Protein AF-A0A925VPI1-F1 (afdb_monomer)

Sequence (138 aa):
MPPRVAAYLVHIYTASGVILHLAAAVLLLAPQPNFELALALMFASILIDATDGFFARRADVKNRVPEVDGRRLDDVVDYVGYAFVPAIFFIRAGLLPEPVVLWGSIPLLASAFGFAQVLAKLDDDGFFVGFPSYWNIV

Foldseek 3Di:
DPLLVLLVVLLVLLLCLVVLLVVLLCQLPDPHHPLVSSVVSLVVSVVSVQCSVVSCVVSVNCVSPVVDDSLVSNLVSCLSSQQVSVLSSCVSVVVDDPPSCVRSVVSSVQSVVQSPDPVQCPPPPQFGDGPPRVVDRD

pLDDT: mean 87.51, std 16.37, range [40.06, 98.69]

Mean predicted aligned error: 6.01 Å

Secondary structure (DSSP, 8-state):
--HHHHHHHHHHHHHHHHHHHHHHHHHHHSSS--HHHHHHHHHHHHHHHHHHHHHHHHHTHHHH-TTS-HHHHHHHHHIIIIIIHHHHHHHHTT-SPSSHHHHHHHHHHHHHHHHT-TTSB-TTT--B-STTGGG---

Radius of gyration: 16.25 Å; Cα contacts (8 Å, |Δi|>4): 140; chains: 1; bounding box: 46×23×45 Å

Solvent-accessible surface area (backbone atoms only — not comparable to full-atom values): 7635 Å² total; per-residue (Å²): 128,60,65,51,60,54,24,53,49,41,55,52,50,50,58,46,35,47,58,33,42,49,53,22,43,52,31,46,69,38,100,73,54,42,62,68,63,21,49,53,30,51,54,53,30,50,58,41,62,70,43,36,62,59,48,34,62,76,42,42,23,74,81,59,43,68,90,56,66,63,64,64,52,46,55,54,44,44,46,45,54,74,40,48,44,49,40,52,44,38,57,67,70,64,72,52,63,86,63,48,66,62,65,45,44,53,61,43,52,50,32,55,54,26,76,65,38,83,67,21,59,46,91,86,76,59,49,55,52,55,60,74,30,94,75,64,81,106

Structure (mmCIF, N/CA/C/O backbone):
data_AF-A0A925VPI1-F1
#
_entry.id   AF-A0A925VPI1-F1
#
loop_
_atom_site.group_PDB
_atom_site.id
_atom_site.type_symbol
_atom_site.label_atom_id
_atom_site.label_alt_id
_atom_site.label_comp_id
_atom_site.label_asym_id
_atom_site.label_entity_id
_atom_site.label_seq_id
_atom_site.pdbx_PDB_ins_code
_atom_site.Cartn_x
_atom_site.Cartn_y
_atom_site.Cartn_z
_atom_site.occupancy
_atom_site.B_iso_or_equiv
_atom_site.auth_seq_id
_atom_site.auth_comp_id
_atom_site.auth_asym_id
_atom_site.auth_atom_id
_atom_site.pdbx_PDB_model_num
ATOM 1 N N . MET A 1 1 ? 26.598 1.243 -12.795 1.00 62.00 1 MET A N 1
ATOM 2 C CA . MET A 1 1 ? 25.851 0.040 -12.361 1.00 62.00 1 MET A CA 1
ATOM 3 C C . MET A 1 1 ? 25.406 -0.721 -13.603 1.00 62.00 1 MET A C 1
ATOM 5 O O . MET A 1 1 ? 25.051 -0.046 -14.566 1.00 62.00 1 MET A O 1
ATOM 9 N N . PRO A 1 2 ? 25.444 -2.064 -13.640 1.00 84.94 2 PRO A N 1
ATOM 10 C CA . PRO A 1 2 ? 24.955 -2.811 -14.798 1.00 84.94 2 PRO A CA 1
ATOM 11 C C . PRO A 1 2 ? 23.473 -2.484 -15.074 1.00 84.94 2 PRO A C 1
ATOM 13 O O . PRO A 1 2 ? 22.698 -2.430 -14.117 1.00 84.94 2 PRO A O 1
ATOM 16 N N . PRO A 1 3 ? 23.046 -2.290 -16.337 1.00 83.38 3 PRO A N 1
ATOM 17 C CA . PRO A 1 3 ? 21.677 -1.873 -16.662 1.00 83.38 3 PRO A CA 1
ATOM 18 C C . PRO A 1 3 ? 20.573 -2.778 -16.093 1.00 83.38 3 PRO A C 1
ATOM 20 O O . PRO A 1 3 ? 19.534 -2.275 -15.674 1.00 83.38 3 PRO A O 1
ATOM 23 N N . ARG A 1 4 ? 20.808 -4.098 -16.017 1.00 89.94 4 ARG A N 1
ATOM 24 C CA . ARG A 1 4 ? 19.869 -5.059 -15.403 1.00 89.94 4 ARG A CA 1
ATOM 25 C C . ARG A 1 4 ? 19.800 -4.933 -13.881 1.00 89.94 4 ARG A C 1
ATOM 27 O O . ARG A 1 4 ? 18.721 -5.044 -13.319 1.00 89.94 4 ARG A O 1
ATOM 34 N N . VAL A 1 5 ? 20.921 -4.644 -13.214 1.00 91.75 5 VAL A N 1
ATOM 35 C CA . VAL A 1 5 ? 20.948 -4.433 -11.754 1.00 91.75 5 VAL A CA 1
ATOM 36 C C . VAL A 1 5 ? 20.103 -3.219 -11.380 1.00 91.75 5 VAL A C 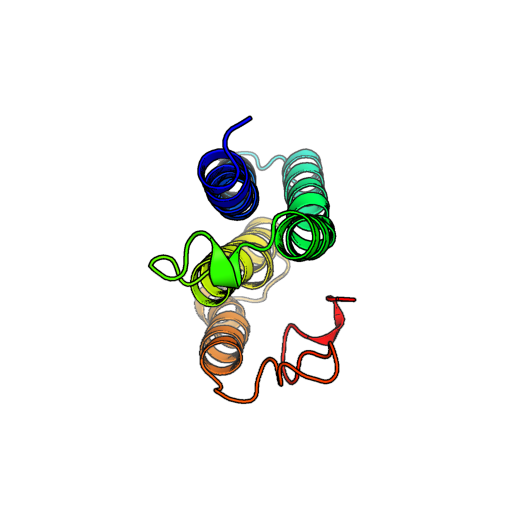1
ATOM 38 O O . VAL A 1 5 ? 19.315 -3.296 -10.448 1.00 91.75 5 VAL A O 1
ATOM 41 N N . ALA A 1 6 ? 20.214 -2.126 -12.141 1.00 90.94 6 ALA A N 1
ATOM 42 C CA . ALA A 1 6 ? 19.381 -0.946 -11.924 1.00 90.94 6 ALA A CA 1
ATOM 43 C C . ALA A 1 6 ? 17.881 -1.263 -12.066 1.00 90.94 6 ALA A C 1
ATOM 45 O O . ALA A 1 6 ? 17.095 -0.812 -11.245 1.00 90.94 6 ALA A O 1
ATOM 46 N N . ALA A 1 7 ? 17.491 -2.073 -13.054 1.00 92.00 7 ALA A N 1
ATOM 47 C CA . ALA A 1 7 ? 16.096 -2.466 -13.246 1.00 92.00 7 ALA A CA 1
ATOM 48 C C . ALA A 1 7 ? 15.558 -3.355 -12.105 1.00 92.00 7 ALA A C 1
ATOM 50 O O . ALA A 1 7 ? 14.475 -3.095 -11.590 1.00 92.00 7 ALA A O 1
ATOM 51 N N . TYR A 1 8 ? 16.338 -4.334 -11.630 1.00 94.94 8 TYR A N 1
ATOM 52 C CA . TYR A 1 8 ? 15.967 -5.123 -10.447 1.00 94.94 8 TYR A CA 1
ATOM 53 C C . TYR A 1 8 ? 15.839 -4.270 -9.180 1.00 94.94 8 TYR A C 1
ATOM 55 O O . TYR A 1 8 ? 14.958 -4.518 -8.361 1.00 94.94 8 TYR A O 1
ATOM 63 N N . LEU A 1 9 ? 16.682 -3.247 -9.021 1.00 95.94 9 LEU A N 1
ATOM 64 C CA . LEU A 1 9 ? 16.571 -2.324 -7.893 1.00 95.94 9 LEU A CA 1
ATOM 65 C C . LEU A 1 9 ? 15.275 -1.516 -7.918 1.00 95.94 9 LEU A C 1
ATOM 67 O O . LEU A 1 9 ? 14.763 -1.218 -6.847 1.00 95.94 9 LEU A O 1
ATOM 71 N N . VAL A 1 10 ? 14.722 -1.210 -9.095 1.00 95.00 10 VAL A N 1
ATOM 72 C CA . VAL A 1 10 ? 13.398 -0.577 -9.182 1.00 95.00 10 VAL A CA 1
ATOM 73 C C . VAL A 1 10 ? 12.309 -1.528 -8.684 1.00 95.00 10 VAL A C 1
ATOM 75 O O . VAL A 1 10 ? 11.480 -1.113 -7.888 1.00 95.00 10 VAL A O 1
ATOM 78 N N . HIS A 1 11 ? 12.346 -2.818 -9.034 1.00 94.56 11 HIS A N 1
ATOM 79 C CA . HIS A 1 11 ? 11.393 -3.782 -8.463 1.00 94.56 11 HIS A CA 1
ATOM 80 C C . HIS A 1 11 ? 11.529 -3.916 -6.945 1.00 94.56 11 HIS A C 1
ATOM 82 O O . HIS A 1 11 ? 10.529 -3.978 -6.237 1.00 94.56 11 HIS A O 1
ATOM 88 N N . ILE A 1 12 ? 12.761 -3.939 -6.428 1.00 96.69 12 ILE A N 1
ATOM 89 C CA . ILE A 1 12 ? 13.001 -3.954 -4.979 1.00 96.69 12 ILE A CA 1
ATOM 90 C C . ILE A 1 12 ? 12.475 -2.664 -4.338 1.00 96.69 12 ILE A C 1
ATOM 92 O O . ILE A 1 12 ? 11.920 -2.716 -3.244 1.00 96.69 12 ILE A O 1
ATOM 96 N N . TYR A 1 13 ? 12.620 -1.526 -5.019 1.00 96.81 13 TYR A N 1
ATOM 97 C CA . TYR A 1 13 ? 12.098 -0.241 -4.572 1.00 96.81 13 TYR A CA 1
ATOM 98 C C . TYR A 1 13 ? 10.570 -0.263 -4.456 1.00 96.81 13 TYR A C 1
ATOM 100 O O . TYR A 1 13 ? 10.073 -0.036 -3.356 1.00 96.81 13 TYR A O 1
ATOM 108 N N . THR A 1 14 ? 9.843 -0.662 -5.504 1.00 95.00 14 THR A N 1
ATOM 109 C CA . THR A 1 14 ? 8.381 -0.864 -5.454 1.00 95.00 14 THR A CA 1
ATOM 110 C C . THR A 1 14 ? 7.991 -1.833 -4.331 1.00 95.00 14 THR A C 1
ATOM 112 O O . THR A 1 14 ? 7.195 -1.510 -3.450 1.00 95.00 14 THR A O 1
ATOM 115 N N . ALA A 1 15 ? 8.632 -3.007 -4.271 1.00 96.56 15 ALA A N 1
ATOM 116 C CA . ALA A 1 15 ? 8.342 -4.028 -3.261 1.00 96.56 15 ALA A CA 1
ATOM 117 C C . ALA A 1 15 ? 8.598 -3.550 -1.820 1.00 96.56 15 ALA A C 1
ATOM 119 O O . ALA A 1 15 ? 7.970 -4.043 -0.880 1.00 96.56 15 ALA A O 1
ATOM 120 N N . SER A 1 16 ? 9.506 -2.588 -1.623 1.00 97.50 16 SER A N 1
ATOM 121 C CA . SER A 1 16 ? 9.827 -2.056 -0.297 1.00 97.50 16 SER A CA 1
ATOM 122 C C . SER A 1 16 ? 8.645 -1.342 0.367 1.00 97.50 16 SER A C 1
ATOM 124 O O . SER A 1 16 ? 8.594 -1.299 1.598 1.00 97.50 16 SER A O 1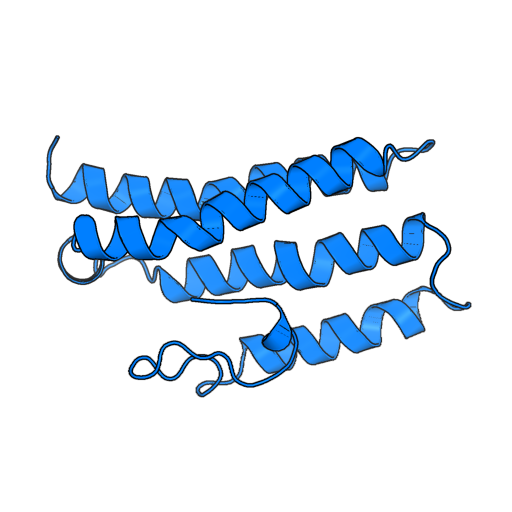
ATOM 126 N N . GLY A 1 17 ? 7.643 -0.894 -0.403 1.00 97.19 17 GLY A N 1
ATOM 127 C CA . GLY A 1 17 ? 6.390 -0.354 0.134 1.00 97.19 17 GLY A CA 1
ATOM 128 C C . GLY A 1 17 ? 5.694 -1.313 1.110 1.00 97.19 17 GLY A C 1
ATOM 129 O O . GLY A 1 17 ? 5.184 -0.884 2.144 1.00 97.19 17 GLY A O 1
ATOM 130 N N . VAL A 1 18 ? 5.788 -2.631 0.883 1.00 97.25 18 VAL A N 1
ATOM 131 C CA . VAL A 1 18 ? 5.228 -3.654 1.790 1.00 97.25 18 VAL A CA 1
ATOM 132 C C . VAL A 1 18 ? 5.855 -3.605 3.183 1.00 97.25 18 VAL A C 1
ATOM 134 O O . VAL A 1 18 ? 5.177 -3.905 4.164 1.00 97.25 18 VAL A O 1
ATOM 137 N N . ILE A 1 19 ? 7.118 -3.191 3.308 1.00 98.31 19 ILE A N 1
ATOM 138 C CA . ILE A 1 19 ? 7.776 -3.044 4.614 1.00 98.31 19 ILE A CA 1
ATOM 139 C C . ILE A 1 19 ? 7.114 -1.910 5.406 1.00 98.31 19 ILE A C 1
ATOM 141 O O . ILE A 1 19 ? 6.847 -2.071 6.598 1.00 98.31 19 ILE A O 1
ATOM 145 N N . LEU A 1 20 ? 6.796 -0.792 4.745 1.00 98.38 20 LEU A N 1
ATOM 146 C CA . LEU A 1 20 ? 6.083 0.327 5.367 1.00 98.38 20 LEU A CA 1
ATOM 147 C C . LEU A 1 20 ? 4.643 -0.056 5.718 1.00 98.38 20 LEU A C 1
ATOM 149 O O . LEU A 1 20 ? 4.189 0.240 6.822 1.00 98.38 20 LEU A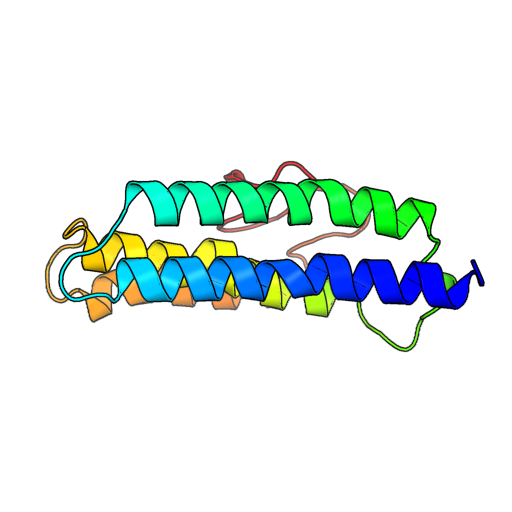 O 1
ATOM 153 N N . HIS A 1 21 ? 3.955 -0.783 4.834 1.00 98.31 21 HIS A N 1
ATOM 154 C CA . HIS A 1 21 ? 2.611 -1.302 5.095 1.00 98.31 21 HIS A CA 1
ATOM 155 C C . HIS A 1 21 ? 2.585 -2.261 6.292 1.00 98.31 21 HIS A C 1
ATOM 157 O O . HIS A 1 21 ? 1.713 -2.149 7.154 1.00 98.31 21 HIS A O 1
ATOM 163 N N . LEU A 1 22 ? 3.564 -3.166 6.391 1.00 98.56 22 LEU A N 1
ATOM 164 C CA . LEU A 1 22 ? 3.707 -4.071 7.529 1.00 98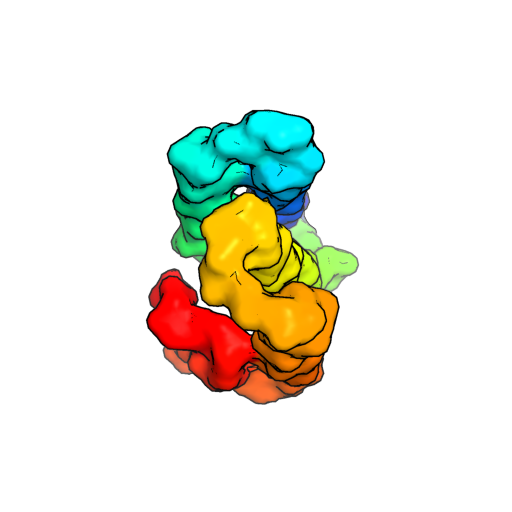.56 22 LEU A CA 1
ATOM 165 C C . LEU A 1 22 ? 3.969 -3.295 8.824 1.00 98.56 22 LEU A C 1
ATOM 167 O O . LEU A 1 22 ? 3.325 -3.562 9.835 1.00 98.56 22 LEU A O 1
ATOM 171 N N . ALA A 1 23 ? 4.881 -2.321 8.801 1.00 98.62 23 ALA A N 1
ATOM 172 C CA . ALA A 1 23 ? 5.175 -1.493 9.966 1.00 98.62 23 ALA A CA 1
ATOM 173 C C . ALA A 1 23 ? 3.941 -0.692 10.422 1.00 98.62 23 ALA A C 1
ATOM 175 O O . ALA A 1 23 ? 3.621 -0.687 11.611 1.00 98.62 23 ALA A O 1
ATOM 176 N N . ALA A 1 24 ? 3.197 -0.092 9.488 1.00 98.62 24 ALA A N 1
ATOM 177 C CA . ALA A 1 24 ? 1.934 0.581 9.779 1.00 98.62 24 ALA A CA 1
ATOM 178 C C . ALA A 1 24 ? 0.908 -0.389 10.387 1.00 98.62 24 ALA A C 1
ATOM 180 O O . ALA A 1 24 ? 0.326 -0.092 11.429 1.00 98.62 24 ALA A O 1
ATOM 181 N N . ALA A 1 25 ? 0.737 -1.582 9.809 1.00 98.50 25 ALA A N 1
ATOM 182 C CA . ALA A 1 25 ? -0.168 -2.597 10.341 1.00 98.50 25 ALA A CA 1
ATOM 183 C C . ALA A 1 25 ? 0.216 -3.030 11.765 1.00 98.50 25 ALA A C 1
ATOM 185 O O . ALA A 1 25 ? -0.659 -3.140 12.620 1.00 98.50 25 ALA A O 1
ATOM 186 N N . VAL A 1 26 ? 1.508 -3.216 12.060 1.00 98.56 26 VAL A N 1
ATOM 187 C CA . VAL A 1 26 ? 1.992 -3.534 13.415 1.00 98.56 26 VAL A CA 1
ATOM 188 C C . VAL A 1 26 ? 1.618 -2.431 14.409 1.00 98.56 26 VAL A C 1
ATOM 190 O O . VAL A 1 26 ? 1.113 -2.733 15.491 1.00 98.56 26 VAL A O 1
ATOM 193 N N . LEU A 1 27 ? 1.809 -1.161 14.042 1.00 98.69 27 LEU A N 1
ATOM 194 C CA . LEU A 1 27 ? 1.442 -0.025 14.893 1.00 98.69 27 LEU A CA 1
ATOM 195 C C . LEU A 1 27 ? -0.067 0.072 15.118 1.00 98.69 27 LEU A C 1
ATOM 197 O O . LEU A 1 27 ? -0.492 0.389 16.225 1.00 98.69 27 LEU A O 1
ATOM 201 N N . LEU A 1 28 ? -0.874 -0.218 14.096 1.00 98.56 28 LEU A N 1
ATOM 202 C CA . LEU A 1 28 ? -2.333 -0.214 14.199 1.00 98.56 28 LEU A CA 1
ATOM 203 C C . LEU A 1 28 ? -2.855 -1.393 15.020 1.00 98.56 28 LEU A C 1
ATOM 205 O O . LEU A 1 28 ? -3.848 -1.258 15.733 1.00 98.56 28 LEU A O 1
ATOM 209 N N . LEU A 1 29 ? -2.191 -2.547 14.932 1.00 98.19 29 LEU A N 1
ATOM 210 C CA . LEU A 1 29 ? -2.604 -3.769 15.613 1.00 98.19 29 LEU A CA 1
ATOM 211 C C . LEU A 1 29 ? -2.143 -3.849 17.076 1.00 98.19 29 LEU A C 1
ATOM 213 O O . LEU A 1 29 ? -2.691 -4.650 17.838 1.00 98.19 29 LEU A O 1
ATOM 217 N N . ALA A 1 30 ? -1.209 -2.997 17.500 1.00 98.00 30 ALA A N 1
ATOM 218 C CA . ALA A 1 30 ? -0.746 -2.917 18.883 1.00 98.00 30 ALA A CA 1
ATOM 219 C C . ALA A 1 30 ? -1.897 -2.667 19.884 1.00 98.00 30 ALA A C 1
ATOM 221 O O . ALA A 1 30 ? -2.898 -2.050 19.520 1.00 98.00 30 ALA A O 1
ATOM 222 N N . PRO A 1 31 ? -1.786 -3.087 21.162 1.00 97.38 31 PRO A N 1
ATOM 223 C CA . PRO A 1 31 ? -2.821 -2.832 22.173 1.00 97.38 31 PRO A CA 1
ATOM 224 C C . PRO A 1 31 ? -3.183 -1.347 22.322 1.00 97.38 31 PRO A C 1
ATOM 226 O O . PRO A 1 31 ? -4.347 -1.013 22.518 1.00 97.38 31 PRO A O 1
ATOM 229 N N . GLN A 1 32 ? -2.189 -0.467 22.178 1.00 97.06 32 GLN A N 1
ATOM 230 C CA . GLN A 1 32 ? -2.353 0.983 22.088 1.00 97.06 32 GLN A CA 1
ATOM 231 C C . GLN A 1 32 ? -1.855 1.437 20.709 1.00 97.06 32 GLN A C 1
ATOM 233 O O . GLN A 1 32 ? -0.641 1.528 20.512 1.00 97.06 32 GLN A O 1
ATOM 238 N N . PRO A 1 33 ? -2.756 1.658 19.737 1.00 97.56 33 PRO A N 1
ATOM 239 C CA . PRO A 1 33 ? -2.352 2.037 18.392 1.00 97.56 33 PRO A CA 1
ATOM 240 C C . PRO A 1 33 ? -1.670 3.399 18.336 1.00 97.56 33 PRO A C 1
ATOM 242 O O . PRO A 1 33 ? -2.172 4.374 18.894 1.00 97.56 33 PRO A O 1
ATOM 245 N N . ASN A 1 34 ? -0.574 3.486 17.584 1.00 98.19 34 ASN A N 1
ATOM 246 C CA . ASN A 1 34 ? 0.019 4.768 17.209 1.00 98.19 34 ASN A CA 1
ATOM 247 C C . ASN A 1 34 ? -0.458 5.162 15.805 1.00 98.19 34 ASN A C 1
ATOM 249 O O . ASN A 1 34 ? 0.186 4.847 14.802 1.00 98.19 34 ASN A O 1
ATOM 253 N N . PHE A 1 35 ? -1.615 5.825 15.744 1.00 98.12 35 PHE A N 1
ATOM 254 C CA . PHE A 1 35 ? -2.239 6.230 14.483 1.00 98.12 35 PHE A CA 1
ATOM 255 C C . PHE A 1 35 ? -1.413 7.263 13.713 1.00 98.12 35 PHE A C 1
ATOM 257 O O . PHE A 1 35 ? -1.350 7.187 12.491 1.00 98.12 35 PHE A O 1
ATOM 264 N N . GLU A 1 36 ? -0.758 8.196 14.407 1.00 98.19 36 GLU A N 1
ATOM 265 C CA . GLU A 1 36 ? 0.049 9.249 13.779 1.00 98.19 36 GLU A CA 1
ATOM 266 C C . GLU A 1 36 ? 1.234 8.660 13.012 1.00 98.19 36 GLU A C 1
ATOM 268 O O . GLU A 1 36 ? 1.425 8.956 11.832 1.00 98.19 36 GLU A O 1
ATOM 273 N N . LEU A 1 37 ? 1.998 7.770 13.652 1.00 98.44 37 LEU A N 1
ATOM 274 C CA . LEU A 1 37 ? 3.131 7.124 12.998 1.00 98.44 37 LEU A CA 1
ATOM 275 C C . LEU A 1 37 ? 2.671 6.139 11.916 1.00 98.44 37 LEU A C 1
ATOM 277 O O . LEU A 1 37 ? 3.304 6.061 10.868 1.00 98.44 37 LEU A O 1
ATOM 281 N N . ALA A 1 38 ? 1.560 5.425 12.125 1.00 98.44 38 ALA A N 1
ATOM 282 C CA . ALA A 1 38 ? 0.983 4.577 11.085 1.00 98.44 38 ALA A CA 1
ATOM 283 C C . ALA A 1 38 ? 0.594 5.392 9.839 1.00 98.44 38 ALA A C 1
ATOM 285 O O . ALA A 1 38 ? 0.970 5.010 8.733 1.00 98.44 38 ALA A O 1
ATOM 286 N N . LEU A 1 39 ? -0.070 6.542 10.008 1.00 97.62 39 LEU A N 1
ATOM 287 C CA . LEU A 1 39 ? -0.395 7.454 8.907 1.00 97.62 39 LEU A CA 1
ATOM 288 C C . LEU A 1 39 ? 0.859 8.012 8.236 1.00 97.62 39 LEU A C 1
ATOM 290 O O . LEU A 1 39 ? 0.907 8.071 7.012 1.00 97.62 39 LEU A O 1
ATOM 294 N N . ALA A 1 40 ? 1.886 8.381 9.004 1.00 98.25 40 ALA A N 1
ATOM 295 C CA . ALA A 1 40 ? 3.152 8.846 8.442 1.00 98.25 40 ALA A CA 1
ATOM 296 C C . ALA A 1 40 ? 3.836 7.767 7.584 1.00 98.25 40 ALA A C 1
ATOM 298 O O . ALA A 1 40 ? 4.363 8.077 6.518 1.00 98.25 40 ALA A O 1
ATOM 299 N N . LEU A 1 41 ? 3.797 6.499 8.009 1.00 98.38 41 LEU A N 1
ATOM 300 C CA . LEU A 1 41 ? 4.342 5.376 7.238 1.00 98.38 41 LEU A CA 1
ATOM 301 C C . LEU A 1 41 ? 3.518 5.075 5.983 1.00 98.38 41 LEU A C 1
ATOM 303 O O . LEU A 1 41 ? 4.099 4.814 4.935 1.00 98.38 41 LEU A O 1
ATOM 307 N N . MET A 1 42 ? 2.187 5.146 6.073 1.00 97.31 42 MET A N 1
ATOM 308 C CA . MET A 1 42 ? 1.300 5.032 4.910 1.00 97.31 42 MET A CA 1
ATOM 309 C C . MET A 1 42 ? 1.538 6.178 3.918 1.00 97.31 42 MET A C 1
ATOM 311 O O . MET A 1 42 ? 1.615 5.958 2.720 1.00 97.31 42 MET A O 1
ATOM 315 N N . PHE A 1 43 ? 1.730 7.407 4.396 1.00 96.12 43 PHE A N 1
ATOM 316 C CA . PHE A 1 43 ? 2.084 8.529 3.529 1.00 96.12 43 PHE A CA 1
ATOM 317 C C . PHE A 1 43 ? 3.465 8.339 2.887 1.00 96.12 43 PHE A C 1
ATOM 319 O O . PHE A 1 43 ? 3.654 8.630 1.709 1.00 96.12 43 PHE A O 1
ATOM 326 N N . ALA A 1 44 ? 4.434 7.808 3.635 1.00 97.00 44 ALA A N 1
ATOM 327 C CA . ALA A 1 44 ? 5.751 7.500 3.097 1.00 97.00 44 ALA A CA 1
ATOM 328 C C . ALA A 1 44 ? 5.710 6.414 2.005 1.00 97.00 44 ALA A C 1
ATOM 330 O O . ALA A 1 44 ? 6.520 6.482 1.082 1.00 97.00 44 ALA A O 1
ATOM 331 N N . SER A 1 45 ? 4.783 5.448 2.061 1.00 95.56 45 SER A N 1
ATOM 332 C CA . SER A 1 45 ? 4.641 4.449 0.991 1.00 95.56 45 SER A CA 1
ATOM 333 C C . SER A 1 45 ? 4.038 5.027 -0.288 1.00 95.56 45 SER A C 1
ATOM 335 O O . SER A 1 45 ? 4.478 4.640 -1.366 1.00 95.56 45 SER A O 1
ATOM 337 N N . ILE A 1 46 ? 3.160 6.030 -0.193 1.00 92.44 46 ILE A N 1
ATOM 338 C CA . ILE A 1 46 ? 2.660 6.780 -1.363 1.00 92.44 46 ILE A CA 1
ATOM 339 C C . ILE A 1 46 ? 3.815 7.447 -2.123 1.00 92.44 46 ILE A C 1
ATOM 341 O O . ILE A 1 46 ? 3.802 7.515 -3.346 1.00 92.44 46 ILE A O 1
ATOM 345 N N . LEU A 1 47 ? 4.856 7.917 -1.426 1.00 94.19 47 LEU A N 1
ATOM 346 C CA . LEU A 1 47 ? 6.031 8.497 -2.090 1.00 94.19 47 LEU A CA 1
ATOM 347 C C . LEU A 1 47 ? 6.820 7.461 -2.904 1.00 94.19 47 LEU A C 1
ATOM 349 O O . LEU A 1 47 ? 7.457 7.825 -3.894 1.00 94.19 47 LEU A O 1
ATOM 353 N N . ILE A 1 48 ? 6.803 6.192 -2.482 1.00 94.31 48 ILE A N 1
ATOM 354 C CA . ILE A 1 48 ? 7.429 5.097 -3.231 1.00 94.31 48 ILE A CA 1
ATOM 355 C C . ILE A 1 48 ? 6.646 4.863 -4.519 1.00 94.31 48 ILE A C 1
ATOM 357 O O . ILE A 1 48 ? 7.234 4.978 -5.590 1.00 94.31 48 ILE A O 1
ATOM 361 N N . ASP A 1 49 ? 5.338 4.638 -4.408 1.00 90.75 49 ASP A N 1
ATOM 362 C CA . ASP A 1 49 ? 4.425 4.440 -5.543 1.00 90.75 49 ASP A CA 1
ATOM 363 C C . ASP A 1 49 ? 4.511 5.604 -6.552 1.00 90.75 49 ASP A C 1
ATOM 365 O O . ASP A 1 49 ? 4.879 5.433 -7.712 1.00 90.75 49 ASP A O 1
ATOM 369 N N . ALA A 1 50 ? 4.381 6.847 -6.081 1.00 88.94 50 ALA A N 1
ATOM 370 C CA . ALA A 1 50 ? 4.432 8.028 -6.947 1.00 88.94 50 ALA A CA 1
ATOM 371 C C . ALA A 1 50 ? 5.754 8.193 -7.729 1.00 88.94 50 ALA A C 1
ATOM 373 O O . ALA A 1 50 ? 5.807 8.918 -8.728 1.00 88.94 50 ALA A O 1
ATOM 374 N N . THR A 1 51 ? 6.852 7.581 -7.276 1.00 92.31 51 THR A N 1
ATOM 375 C CA . THR A 1 51 ? 8.168 7.729 -7.918 1.00 92.31 51 THR A CA 1
ATOM 376 C C . THR A 1 51 ? 8.658 6.469 -8.623 1.00 92.31 51 THR A C 1
ATOM 378 O O . THR A 1 51 ? 9.561 6.562 -9.466 1.00 92.31 51 THR A O 1
ATOM 381 N N . ASP A 1 52 ? 8.073 5.303 -8.361 1.00 90.88 52 ASP A N 1
ATOM 382 C CA . ASP A 1 52 ? 8.569 4.047 -8.909 1.00 90.88 52 ASP A CA 1
ATOM 383 C C . ASP A 1 52 ? 8.357 3.940 -10.426 1.00 90.88 52 ASP A C 1
ATOM 385 O O . ASP A 1 52 ? 9.272 3.525 -11.139 1.00 90.88 52 ASP A O 1
ATOM 389 N N . GLY A 1 53 ? 7.246 4.459 -10.955 1.00 89.00 53 GLY A N 1
ATOM 390 C CA . GLY A 1 53 ? 6.948 4.485 -12.379 1.00 89.00 53 GLY A CA 1
ATOM 391 C C . GLY A 1 53 ? 7.921 5.386 -13.134 1.00 89.00 53 GLY A C 1
ATOM 392 O O . GLY A 1 53 ? 8.380 5.051 -14.233 1.00 89.00 53 GLY A O 1
ATOM 393 N N . PHE A 1 54 ? 8.319 6.507 -12.523 1.00 89.38 54 PHE A N 1
ATOM 394 C CA . PHE A 1 54 ? 9.378 7.362 -13.055 1.00 89.38 54 PHE A CA 1
ATOM 395 C C . PHE A 1 54 ? 10.711 6.607 -13.124 1.00 89.38 54 PHE A C 1
ATOM 397 O O . PHE A 1 54 ? 11.366 6.605 -14.175 1.00 89.38 54 PHE A O 1
ATOM 404 N N . PHE A 1 55 ? 11.101 5.919 -12.046 1.00 93.00 55 PHE A N 1
ATOM 405 C CA . PHE A 1 55 ? 12.327 5.124 -12.032 1.00 93.00 55 PHE A CA 1
ATOM 406 C C . PHE A 1 55 ? 12.267 3.933 -12.995 1.00 93.00 55 PHE A C 1
ATOM 408 O O . PHE A 1 55 ? 13.263 3.656 -13.666 1.00 93.00 55 PHE A O 1
ATOM 415 N N . ALA A 1 56 ? 11.112 3.289 -13.154 1.00 92.56 56 ALA A N 1
ATOM 416 C CA . ALA A 1 56 ? 10.906 2.171 -14.067 1.00 92.56 56 ALA A CA 1
ATOM 417 C C . ALA A 1 56 ? 11.079 2.590 -15.531 1.00 92.56 56 ALA A C 1
ATOM 419 O O . ALA A 1 56 ? 11.783 1.913 -16.289 1.00 92.56 56 ALA A O 1
ATOM 420 N N . ARG A 1 57 ? 10.517 3.746 -15.917 1.00 91.62 57 ARG A N 1
ATOM 421 C CA . ARG A 1 57 ? 10.714 4.348 -17.248 1.00 91.62 57 ARG A CA 1
ATOM 422 C C . ARG A 1 57 ? 12.176 4.728 -17.477 1.00 91.62 57 ARG A C 1
ATOM 424 O O . ARG A 1 57 ? 12.745 4.407 -18.517 1.00 91.62 57 ARG A O 1
ATOM 431 N N . ARG A 1 58 ? 12.821 5.359 -16.489 1.00 92.19 58 ARG A N 1
ATOM 432 C CA . ARG A 1 58 ? 14.239 5.759 -16.556 1.00 92.19 58 ARG A CA 1
ATOM 433 C C . ARG A 1 58 ? 15.179 4.554 -16.679 1.00 92.19 58 ARG A C 1
ATOM 435 O O . ARG A 1 58 ? 16.193 4.632 -17.375 1.00 92.19 58 ARG A O 1
ATOM 442 N N . ALA A 1 59 ? 14.869 3.466 -15.979 1.00 92.56 59 ALA A N 1
ATOM 443 C CA . ALA A 1 59 ? 15.663 2.246 -15.951 1.00 92.56 59 ALA A CA 1
ATOM 444 C C . ALA A 1 59 ? 15.304 1.257 -17.068 1.00 92.56 59 ALA A C 1
ATOM 446 O O . ALA A 1 59 ? 15.985 0.240 -17.170 1.00 92.56 59 ALA A O 1
ATOM 447 N N . ASP A 1 60 ? 14.312 1.564 -17.913 1.00 91.75 60 ASP A N 1
ATOM 448 C CA . ASP A 1 60 ? 13.866 0.722 -19.029 1.00 91.75 60 ASP A CA 1
ATOM 449 C C . ASP A 1 60 ? 13.571 -0.726 -18.587 1.00 91.75 60 ASP A C 1
ATOM 451 O O . ASP A 1 60 ? 14.017 -1.709 -19.184 1.00 91.75 60 ASP A O 1
ATOM 455 N N . VAL A 1 61 ? 12.861 -0.853 -17.459 1.00 92.25 61 VAL A N 1
ATOM 456 C CA . VAL A 1 61 ? 12.642 -2.134 -16.765 1.00 92.25 61 VAL A CA 1
ATOM 457 C C . VAL A 1 61 ? 11.971 -3.160 -17.679 1.00 92.25 61 VAL A C 1
ATOM 459 O O . VAL A 1 61 ? 12.438 -4.296 -17.744 1.00 92.25 61 VAL A O 1
ATOM 462 N N . LYS A 1 62 ? 10.961 -2.736 -18.455 1.00 89.44 62 LYS A N 1
ATOM 463 C CA . LYS A 1 62 ? 10.204 -3.596 -19.384 1.00 89.44 62 LYS A CA 1
ATOM 464 C C . LYS A 1 62 ? 11.109 -4.348 -20.367 1.00 89.44 62 LYS A C 1
ATOM 466 O O . LYS A 1 62 ? 10.863 -5.515 -20.646 1.00 89.44 62 LYS A O 1
ATOM 471 N N . ASN A 1 63 ? 12.167 -3.704 -20.864 1.00 90.88 63 ASN A N 1
ATOM 472 C CA . ASN A 1 63 ? 13.085 -4.321 -21.823 1.00 90.88 63 ASN A CA 1
ATOM 473 C C . ASN A 1 63 ? 14.266 -5.034 -21.148 1.00 90.88 63 ASN A C 1
ATOM 475 O O . ASN A 1 63 ? 14.829 -5.971 -21.712 1.00 90.88 63 ASN A O 1
ATOM 479 N N . ARG A 1 64 ? 14.682 -4.593 -19.954 1.00 92.06 64 ARG A N 1
ATOM 480 C CA . ARG A 1 64 ? 15.885 -5.116 -19.278 1.00 92.06 64 ARG A CA 1
ATOM 481 C C . ARG A 1 64 ? 15.623 -6.310 -18.364 1.00 92.06 64 ARG A C 1
ATOM 483 O O . ARG A 1 64 ? 16.546 -7.102 -18.145 1.00 92.06 64 ARG A O 1
ATOM 490 N N . VAL A 1 65 ? 14.420 -6.400 -17.805 1.00 91.75 65 VAL A N 1
ATOM 491 C CA . VAL A 1 65 ? 13.974 -7.473 -16.902 1.00 91.75 65 VAL A CA 1
ATOM 492 C C . VAL A 1 65 ? 12.538 -7.880 -17.280 1.00 91.75 65 VAL A C 1
ATOM 494 O O . VAL A 1 65 ? 11.615 -7.699 -16.491 1.00 91.75 65 VAL A O 1
ATOM 497 N N . PRO A 1 66 ? 12.309 -8.400 -18.503 1.00 91.12 66 PRO A N 1
ATOM 498 C CA . PRO A 1 66 ? 10.975 -8.824 -18.944 1.00 91.12 66 PRO A CA 1
ATOM 499 C C . PRO A 1 66 ? 10.437 -10.039 -18.169 1.00 91.12 66 PRO A C 1
ATOM 501 O O . PRO A 1 66 ? 9.250 -10.339 -18.240 1.00 91.12 66 PRO A O 1
ATOM 504 N N . GLU A 1 67 ? 11.297 -10.757 -17.442 1.00 93.00 67 GLU A N 1
ATOM 505 C CA . GLU A 1 67 ? 10.914 -11.897 -16.609 1.00 93.00 67 GLU A CA 1
ATOM 506 C C . GLU A 1 67 ? 10.121 -11.519 -15.341 1.00 93.00 67 GLU A C 1
ATOM 508 O O . GLU A 1 67 ? 9.504 -12.398 -14.737 1.00 93.00 67 GLU A O 1
ATOM 513 N N . VAL A 1 68 ? 10.117 -10.240 -14.938 1.00 92.06 68 VAL A N 1
ATOM 514 C CA . VAL A 1 68 ? 9.360 -9.742 -13.778 1.00 92.06 68 VAL A CA 1
ATOM 515 C C . VAL A 1 68 ? 8.274 -8.777 -14.240 1.00 92.06 68 VAL A C 1
ATOM 517 O O . VAL A 1 68 ? 8.542 -7.728 -14.823 1.00 92.06 68 VAL A O 1
ATOM 520 N N . ASP A 1 69 ? 7.025 -9.110 -13.927 1.00 90.81 69 ASP A N 1
ATOM 521 C CA . ASP A 1 69 ? 5.882 -8.241 -14.194 1.00 90.81 69 ASP A CA 1
ATOM 522 C C . ASP A 1 69 ? 5.784 -7.155 -13.112 1.00 90.81 69 ASP A C 1
ATOM 524 O O . ASP A 1 69 ? 5.234 -7.367 -12.029 1.00 90.81 69 ASP A O 1
ATOM 528 N N . GLY A 1 70 ? 6.362 -5.987 -13.405 1.00 89.25 70 GLY A N 1
ATOM 529 C CA . GLY A 1 70 ? 6.352 -4.845 -12.491 1.00 89.25 70 GLY A CA 1
ATOM 530 C C . GLY A 1 70 ? 4.950 -4.321 -12.182 1.00 89.25 70 GLY A C 1
ATOM 531 O O . GLY A 1 70 ? 4.720 -3.872 -11.069 1.00 89.25 70 GLY A O 1
ATOM 532 N N . ARG A 1 71 ? 4.005 -4.442 -13.121 1.00 86.69 71 ARG A N 1
ATOM 533 C CA . ARG A 1 71 ? 2.622 -4.001 -12.916 1.00 86.69 71 ARG A CA 1
ATOM 534 C C . ARG A 1 71 ? 1.897 -4.910 -11.932 1.00 86.69 71 ARG A C 1
ATOM 536 O O . ARG A 1 71 ? 1.227 -4.425 -11.036 1.00 86.69 71 ARG A O 1
ATOM 543 N N . ARG A 1 72 ? 2.072 -6.228 -12.048 1.00 90.75 72 ARG A N 1
ATOM 544 C CA . ARG A 1 72 ? 1.511 -7.161 -11.057 1.00 90.75 72 ARG A CA 1
ATOM 545 C C . ARG A 1 72 ? 2.124 -6.988 -9.675 1.00 90.75 72 ARG A C 1
ATOM 547 O O . ARG A 1 72 ? 1.423 -7.164 -8.685 1.00 90.75 72 ARG A O 1
ATOM 554 N N . LEU A 1 73 ? 3.425 -6.702 -9.601 1.00 93.31 73 LEU A N 1
ATOM 555 C CA . LEU A 1 73 ? 4.077 -6.392 -8.330 1.00 93.31 73 LEU A CA 1
ATOM 556 C C . LEU A 1 73 ? 3.423 -5.164 -7.687 1.00 93.31 73 LEU A C 1
ATOM 558 O O . LEU A 1 73 ? 3.024 -5.237 -6.530 1.00 93.31 73 LEU A O 1
ATOM 562 N N . ASP A 1 74 ? 3.283 -4.095 -8.462 1.00 91.56 74 ASP A N 1
ATOM 563 C CA . ASP A 1 74 ? 2.636 -2.847 -8.069 1.00 91.56 74 ASP A CA 1
ATOM 564 C C . ASP A 1 74 ? 1.193 -3.073 -7.584 1.00 91.56 74 ASP A C 1
ATOM 566 O O . ASP A 1 74 ? 0.882 -2.783 -6.435 1.00 91.56 74 ASP A O 1
ATOM 570 N N . ASP A 1 75 ? 0.359 -3.771 -8.364 1.00 91.00 75 ASP A N 1
ATOM 571 C CA . ASP A 1 75 ? -1.033 -4.085 -7.996 1.00 91.00 75 ASP A CA 1
ATOM 572 C C . ASP A 1 75 ? -1.149 -4.824 -6.640 1.00 91.00 75 ASP A C 1
ATOM 574 O O . ASP A 1 75 ? -2.092 -4.607 -5.873 1.00 91.00 75 ASP A O 1
ATOM 578 N N . VAL A 1 76 ? -0.189 -5.701 -6.311 1.00 93.81 76 VAL A N 1
ATOM 579 C CA . VAL A 1 76 ? -0.147 -6.399 -5.012 1.00 93.81 76 VAL A CA 1
ATOM 580 C C . VAL A 1 76 ? 0.228 -5.443 -3.879 1.00 93.81 76 VAL A C 1
ATOM 582 O O . VAL A 1 76 ? -0.396 -5.485 -2.814 1.00 93.81 76 VAL A O 1
ATOM 585 N N . VAL A 1 77 ? 1.248 -4.607 -4.082 1.00 95.50 77 VAL A N 1
ATOM 586 C CA . VAL A 1 77 ? 1.701 -3.620 -3.089 1.00 95.50 77 VAL A CA 1
ATOM 587 C C . VAL A 1 77 ? 0.591 -2.598 -2.825 1.00 95.50 77 VAL A C 1
ATOM 589 O O . VAL A 1 77 ? 0.277 -2.331 -1.660 1.00 95.50 77 VAL A O 1
ATOM 592 N N . ASP A 1 78 ? -0.056 -2.124 -3.887 1.00 92.19 78 ASP A N 1
ATOM 593 C CA . ASP A 1 78 ? -1.172 -1.183 -3.884 1.00 92.19 78 ASP A CA 1
ATOM 594 C C . ASP A 1 78 ? -2.393 -1.729 -3.160 1.00 92.19 78 ASP A C 1
ATOM 596 O O . ASP A 1 78 ? -2.969 -1.048 -2.316 1.00 92.19 78 ASP A O 1
ATOM 600 N N . TYR A 1 79 ? -2.801 -2.971 -3.428 1.00 94.44 79 TYR A N 1
ATOM 601 C CA . TYR A 1 79 ? -3.951 -3.545 -2.733 1.00 94.44 79 TYR A CA 1
ATOM 602 C C . TYR A 1 79 ? -3.723 -3.585 -1.213 1.00 94.44 79 TYR A C 1
ATOM 604 O O . TYR A 1 79 ? -4.617 -3.269 -0.419 1.00 94.44 79 TYR A O 1
ATOM 612 N N . VAL A 1 80 ? -2.503 -3.923 -0.787 1.00 96.62 80 VAL A N 1
ATOM 613 C CA . VAL A 1 80 ? -2.140 -3.904 0.633 1.00 96.62 80 VAL A CA 1
ATOM 614 C C . VAL A 1 80 ? -2.147 -2.472 1.180 1.00 96.62 80 VAL A C 1
ATOM 616 O O . VAL A 1 80 ? -2.723 -2.238 2.245 1.00 96.62 80 VAL A O 1
ATOM 619 N N . GLY A 1 81 ? -1.540 -1.522 0.466 1.00 94.88 81 GLY A N 1
ATOM 620 C CA . GLY A 1 81 ? -1.353 -0.140 0.915 1.00 94.88 81 GLY A CA 1
ATOM 621 C C . GLY A 1 81 ? -2.602 0.734 0.876 1.00 94.88 81 GLY A C 1
ATOM 622 O O . GLY A 1 81 ? -2.853 1.493 1.810 1.00 94.88 81 GLY A O 1
ATOM 623 N N . TYR A 1 82 ? -3.410 0.598 -0.171 1.00 91.31 82 TYR A N 1
ATOM 624 C CA . TYR A 1 82 ? -4.558 1.459 -0.453 1.00 91.31 82 TYR A CA 1
ATOM 625 C C . TYR A 1 82 ? -5.900 0.859 -0.043 1.00 91.31 82 TYR A C 1
ATOM 627 O O . TYR A 1 82 ? -6.863 1.602 0.144 1.00 91.31 82 TYR A O 1
ATOM 635 N N . ALA A 1 83 ? -5.989 -0.461 0.136 1.00 95.00 83 ALA A N 1
ATOM 636 C CA . ALA A 1 83 ? -7.219 -1.102 0.596 1.00 95.00 83 ALA A CA 1
ATOM 637 C C . ALA A 1 83 ? -7.046 -1.737 1.979 1.00 95.00 83 ALA A C 1
ATOM 639 O O . ALA A 1 83 ? -7.771 -1.397 2.917 1.00 95.00 83 ALA A O 1
ATOM 640 N N . PHE A 1 84 ? -6.074 -2.640 2.131 1.00 97.31 84 PHE A N 1
ATOM 641 C CA . PHE A 1 84 ? -6.002 -3.504 3.309 1.00 97.31 84 PHE A CA 1
ATOM 642 C C . PHE A 1 84 ? -5.572 -2.779 4.591 1.00 97.31 84 PHE A C 1
ATOM 644 O O . PHE A 1 84 ? -6.274 -2.841 5.602 1.00 97.31 84 PHE A O 1
ATOM 651 N N . VAL A 1 85 ? -4.448 -2.058 4.567 1.00 97.88 85 VAL A N 1
ATOM 652 C CA . VAL A 1 85 ? -3.965 -1.298 5.734 1.00 97.88 85 VAL A CA 1
ATOM 653 C C . VAL A 1 85 ? -4.939 -0.177 6.139 1.00 97.88 85 VAL A C 1
ATOM 655 O O . VAL A 1 85 ? -5.234 -0.073 7.332 1.00 97.88 85 VAL A O 1
ATOM 658 N N . PRO A 1 86 ? -5.528 0.603 5.210 1.00 97.00 86 PRO A N 1
ATOM 659 C CA . PRO A 1 86 ? -6.586 1.555 5.541 1.00 97.00 86 PRO A CA 1
ATOM 660 C C . PRO A 1 86 ? -7.802 0.906 6.206 1.00 97.00 86 PRO A C 1
ATOM 662 O O . PRO A 1 86 ? -8.331 1.455 7.170 1.00 97.00 86 PRO A O 1
ATOM 665 N N . ALA A 1 87 ? -8.230 -0.283 5.770 1.00 97.50 87 ALA A N 1
ATOM 666 C CA . ALA A 1 87 ? -9.323 -0.993 6.437 1.00 97.50 87 ALA A CA 1
ATOM 667 C C . ALA A 1 87 ? -8.972 -1.340 7.895 1.00 97.50 87 ALA A C 1
ATOM 669 O O . ALA A 1 87 ? -9.788 -1.116 8.790 1.00 97.50 87 ALA A O 1
ATOM 670 N N . ILE A 1 88 ? -7.742 -1.806 8.159 1.00 97.94 88 ILE A N 1
ATOM 671 C CA . ILE A 1 88 ? -7.250 -2.016 9.532 1.00 97.94 88 ILE A CA 1
ATOM 672 C C . ILE A 1 88 ? -7.289 -0.700 10.314 1.00 97.94 88 ILE A C 1
ATOM 674 O O . ILE A 1 88 ? -7.755 -0.692 11.453 1.00 97.94 88 ILE A O 1
ATOM 678 N N . PHE A 1 89 ? -6.842 0.406 9.712 1.00 98.19 89 PHE A N 1
ATOM 679 C CA . PHE A 1 89 ? -6.875 1.726 10.338 1.00 98.19 89 PHE A CA 1
ATOM 680 C C . PHE A 1 89 ? -8.294 2.095 10.779 1.00 98.19 89 PHE A C 1
ATOM 682 O O . PHE A 1 89 ? -8.506 2.387 11.954 1.00 98.19 89 PHE A O 1
ATOM 689 N N . PHE A 1 90 ? -9.275 2.026 9.874 1.00 97.69 90 PHE A N 1
ATOM 690 C CA . PHE A 1 90 ? -10.666 2.377 10.177 1.00 97.69 90 PHE A CA 1
ATOM 691 C C . PHE A 1 90 ? -11.271 1.494 11.273 1.00 97.69 90 PHE A C 1
ATOM 693 O O . PHE A 1 90 ? -11.942 2.009 12.169 1.00 97.69 90 PHE A O 1
ATOM 700 N N . ILE A 1 91 ? -10.996 0.186 11.242 1.00 97.44 91 ILE A N 1
ATOM 701 C CA . ILE A 1 91 ? -11.437 -0.751 12.285 1.00 97.44 91 ILE A CA 1
ATOM 702 C C . ILE A 1 91 ? -10.823 -0.362 13.634 1.00 97.44 91 ILE A C 1
ATOM 704 O O . ILE A 1 91 ? -11.530 -0.230 14.630 1.00 97.44 91 ILE A O 1
ATOM 708 N N . ARG A 1 92 ? -9.503 -0.155 13.680 1.00 97.44 92 ARG A N 1
ATOM 709 C CA . ARG A 1 92 ? -8.775 0.118 14.926 1.00 97.44 92 ARG A CA 1
ATOM 710 C C . ARG A 1 92 ? -9.057 1.500 15.499 1.00 97.44 92 ARG A C 1
ATOM 712 O O . ARG A 1 92 ? -9.014 1.646 16.716 1.00 97.44 92 ARG A O 1
ATOM 719 N N . ALA A 1 93 ? -9.376 2.473 14.652 1.00 97.12 93 ALA A N 1
ATOM 720 C CA . ALA A 1 93 ? -9.794 3.813 15.049 1.00 97.12 93 ALA A CA 1
ATOM 721 C C . ALA A 1 93 ? -11.267 3.884 15.501 1.00 97.12 93 ALA A C 1
ATOM 723 O O . ALA A 1 93 ? -11.712 4.948 15.924 1.00 97.12 93 ALA A O 1
ATOM 724 N N . GLY A 1 94 ? -12.032 2.785 15.417 1.00 96.94 94 GLY A N 1
ATOM 725 C CA . GLY A 1 94 ? -13.451 2.768 15.794 1.00 96.94 94 GLY A CA 1
ATOM 726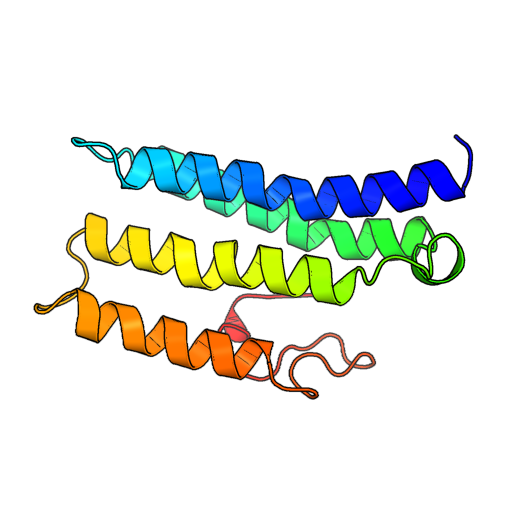 C C . GLY A 1 94 ? -14.339 3.588 14.853 1.00 96.94 94 GLY A C 1
ATOM 727 O O . GLY A 1 94 ? -15.364 4.115 15.272 1.00 96.94 94 GLY A O 1
ATOM 728 N N . LEU A 1 95 ? -13.929 3.727 13.589 1.00 97.06 95 LEU A N 1
ATOM 729 C CA . LEU A 1 95 ? -14.612 4.548 12.583 1.00 97.06 95 LEU A CA 1
ATOM 730 C C . LEU A 1 95 ? -15.652 3.767 11.768 1.00 97.06 95 LEU A C 1
ATOM 732 O O . LEU A 1 95 ? -16.340 4.353 10.933 1.00 97.06 95 LEU A O 1
ATOM 736 N N . LEU A 1 96 ? -15.764 2.456 11.988 1.00 96.81 96 LEU A N 1
ATOM 737 C CA . LEU A 1 96 ? -16.766 1.607 11.349 1.00 96.81 96 LEU A CA 1
ATOM 738 C C . LEU A 1 96 ? -17.849 1.193 12.350 1.00 96.81 96 LEU A C 1
ATOM 740 O O . LEU A 1 96 ? -17.531 0.922 13.510 1.00 96.81 96 LEU A O 1
ATOM 744 N N . PRO A 1 97 ? -19.117 1.098 11.914 1.00 96.31 97 PRO A N 1
ATOM 745 C CA . PRO A 1 97 ? -20.171 0.528 12.739 1.00 96.31 97 PRO A CA 1
ATOM 746 C C . PRO A 1 97 ? -19.971 -0.981 12.938 1.00 96.31 97 PRO A C 1
ATOM 748 O O . PRO A 1 97 ? -19.314 -1.654 12.142 1.00 96.31 97 PRO A O 1
ATOM 751 N N . GLU A 1 98 ? -20.586 -1.533 13.985 1.00 96.06 98 GLU A N 1
ATOM 752 C CA . GLU A 1 98 ? -20.649 -2.984 14.172 1.00 96.06 98 GLU A CA 1
ATOM 753 C C . GLU A 1 98 ? -21.675 -3.629 13.213 1.00 96.06 98 GLU A C 1
ATOM 755 O O . GLU A 1 98 ? -22.702 -3.014 12.904 1.00 96.06 98 GLU A O 1
ATOM 760 N N . PRO A 1 99 ? -21.448 -4.873 12.745 1.00 96.81 99 PRO A N 1
ATOM 761 C CA . PRO A 1 99 ? -20.246 -5.683 12.946 1.00 96.81 99 PRO A CA 1
ATOM 762 C C . PRO A 1 99 ? -19.081 -5.205 12.062 1.00 96.81 99 PRO A C 1
ATOM 764 O O . PRO A 1 99 ? -19.201 -5.197 10.835 1.00 96.81 99 PRO A O 1
ATOM 767 N N . VAL A 1 100 ? -17.934 -4.862 12.660 1.00 97.31 100 VAL A N 1
ATOM 768 C CA . VAL A 1 100 ? -16.813 -4.218 11.933 1.00 97.31 100 VAL A CA 1
ATOM 769 C C . VAL A 1 100 ? -16.290 -5.034 10.746 1.00 97.31 100 VAL A C 1
ATOM 771 O O . VAL A 1 100 ? -15.869 -4.465 9.741 1.00 97.31 100 VAL A O 1
ATOM 774 N N . VAL A 1 101 ? -16.362 -6.368 10.817 1.00 96.75 101 VAL A N 1
ATOM 775 C CA . VAL A 1 101 ? -15.945 -7.266 9.725 1.00 96.75 101 VAL A CA 1
ATOM 776 C C . VAL A 1 101 ? -16.813 -7.075 8.482 1.00 96.75 101 VAL A C 1
ATOM 778 O O . VAL A 1 101 ? -16.283 -7.040 7.374 1.00 96.75 101 VAL A O 1
ATOM 781 N N . LEU A 1 102 ? -18.130 -6.910 8.645 1.00 96.62 102 LEU A N 1
ATOM 782 C CA . LEU A 1 102 ? -19.040 -6.696 7.520 1.00 96.62 102 LEU A CA 1
ATOM 783 C C . LEU A 1 102 ? -18.675 -5.400 6.799 1.00 96.62 102 LEU A C 1
ATOM 785 O O . LEU A 1 102 ? -18.386 -5.416 5.604 1.00 96.62 102 LEU A O 1
ATOM 789 N N . TRP A 1 103 ? -18.625 -4.297 7.541 1.00 96.12 103 TRP A N 1
ATOM 790 C CA . TRP A 1 103 ? -18.397 -2.971 6.973 1.00 96.12 103 TRP A CA 1
ATOM 791 C C . TRP A 1 103 ? -16.981 -2.788 6.432 1.00 96.12 103 TRP A C 1
ATOM 793 O O . TRP A 1 103 ? -16.813 -2.147 5.400 1.00 96.12 103 TRP A O 1
ATOM 803 N N . GLY A 1 104 ? -15.978 -3.405 7.062 1.00 95.12 104 GLY A N 1
ATOM 804 C CA . GLY A 1 104 ? -14.609 -3.426 6.549 1.00 95.12 104 GLY A CA 1
ATOM 805 C C . GLY A 1 104 ? -14.448 -4.293 5.296 1.00 95.12 104 GLY A C 1
ATOM 806 O O . GLY A 1 104 ? -13.649 -3.961 4.426 1.00 95.12 104 GLY A O 1
ATOM 807 N N . SER A 1 105 ? -15.219 -5.379 5.157 1.00 96.00 105 SER A N 1
ATOM 808 C CA . SER A 1 105 ? -15.100 -6.292 4.009 1.00 96.00 105 SER A CA 1
ATOM 809 C C . SER A 1 105 ? -15.635 -5.716 2.698 1.00 96.00 105 SER A C 1
ATOM 811 O O . SER A 1 105 ? -15.100 -6.038 1.642 1.00 96.00 105 SER A O 1
ATOM 813 N N . ILE A 1 106 ? -16.646 -4.843 2.742 1.00 95.25 106 ILE A N 1
ATOM 814 C CA . ILE A 1 106 ? -17.264 -4.253 1.543 1.00 95.25 106 ILE A CA 1
ATOM 815 C C . ILE A 1 106 ? -16.236 -3.513 0.664 1.00 95.25 106 ILE A C 1
ATOM 817 O O . ILE A 1 106 ? -16.111 -3.876 -0.509 1.00 95.25 106 ILE A O 1
ATOM 821 N N . PRO A 1 107 ? -15.474 -2.519 1.173 1.00 93.50 107 PRO A N 1
ATOM 822 C CA . PRO A 1 107 ? -14.468 -1.838 0.364 1.00 93.50 107 PRO A CA 1
ATOM 823 C C . PRO A 1 107 ? -13.321 -2.769 -0.039 1.00 93.50 107 PRO A C 1
ATOM 825 O O . PRO A 1 107 ? -12.827 -2.647 -1.151 1.00 93.50 107 PRO A O 1
ATOM 828 N N . LEU A 1 108 ? -12.929 -3.734 0.803 1.00 95.50 108 LEU A N 1
ATOM 829 C CA . LEU A 1 108 ? -11.881 -4.701 0.449 1.00 95.50 108 LEU A CA 1
ATOM 830 C C . LEU A 1 108 ? -12.289 -5.589 -0.729 1.00 95.50 108 LEU A C 1
ATOM 832 O O . LEU A 1 108 ? -11.507 -5.764 -1.660 1.00 95.50 108 LEU A O 1
ATOM 836 N N . LEU A 1 109 ? -13.519 -6.109 -0.721 1.00 95.75 109 LEU A N 1
ATOM 837 C CA . LEU A 1 109 ? -14.064 -6.894 -1.827 1.00 95.75 109 LEU A CA 1
ATOM 838 C C . LEU A 1 109 ? -14.157 -6.046 -3.097 1.00 95.75 109 LEU A C 1
ATOM 840 O O . LEU A 1 109 ? -13.705 -6.484 -4.152 1.00 95.75 109 LEU A O 1
ATOM 844 N N . ALA A 1 110 ? -14.692 -4.826 -2.993 1.00 92.12 110 ALA A N 1
ATOM 845 C CA . ALA A 1 110 ? -14.780 -3.908 -4.124 1.00 92.12 110 ALA A CA 1
ATOM 846 C C . ALA A 1 110 ? -13.397 -3.610 -4.727 1.00 92.12 110 ALA A C 1
ATOM 848 O O . ALA A 1 110 ? -13.229 -3.732 -5.940 1.00 92.12 110 ALA A O 1
ATOM 849 N N . SER A 1 111 ? -12.399 -3.308 -3.891 1.00 90.38 111 SER A N 1
ATOM 850 C CA . SER A 1 111 ? -11.016 -3.100 -4.326 1.00 90.38 111 SER A CA 1
ATOM 851 C C . SER A 1 111 ? -10.428 -4.359 -4.959 1.00 90.38 111 SER A C 1
ATOM 853 O O . SER A 1 111 ? -9.828 -4.266 -6.020 1.00 90.38 111 SER A O 1
ATOM 855 N N . ALA A 1 112 ? -10.632 -5.547 -4.379 1.00 91.25 112 ALA A N 1
ATOM 856 C CA . ALA A 1 112 ? -10.101 -6.794 -4.936 1.00 91.25 112 ALA A CA 1
ATOM 857 C C . ALA A 1 112 ? -10.632 -7.058 -6.353 1.00 91.25 112 ALA A C 1
ATOM 859 O O . ALA A 1 112 ? -9.865 -7.413 -7.247 1.00 91.25 112 ALA A O 1
ATOM 860 N N . PHE A 1 113 ? -11.931 -6.827 -6.581 1.00 88.69 113 PHE A N 1
ATOM 861 C CA . PHE A 1 113 ? -12.497 -6.878 -7.927 1.00 88.69 113 PHE A CA 1
ATOM 862 C C . PHE A 1 113 ? -11.939 -5.773 -8.825 1.00 88.69 113 PHE A C 1
ATOM 864 O O . PHE A 1 113 ? -11.641 -6.059 -9.979 1.00 88.69 113 PHE A O 1
ATOM 871 N N . GLY A 1 114 ? -11.775 -4.550 -8.309 1.00 85.81 114 GLY A N 1
ATOM 872 C CA . GLY A 1 114 ? -11.206 -3.408 -9.029 1.00 85.81 114 GLY A CA 1
ATOM 873 C C . GLY A 1 114 ? -9.791 -3.674 -9.549 1.00 85.81 114 GLY A C 1
ATOM 874 O O . GLY A 1 114 ? -9.565 -3.590 -10.752 1.00 85.81 114 GLY A O 1
ATOM 875 N N . PHE A 1 115 ? -8.870 -4.090 -8.676 1.00 84.38 115 PHE A N 1
ATOM 876 C CA . PHE A 1 115 ? -7.489 -4.439 -9.039 1.00 84.38 115 PHE A CA 1
ATOM 877 C C . PHE A 1 115 ? -7.405 -5.635 -10.000 1.00 84.38 115 PHE A C 1
ATOM 879 O O . PHE A 1 115 ? -6.470 -5.732 -10.787 1.00 84.38 115 PHE A O 1
ATOM 886 N N . ALA A 1 116 ? -8.391 -6.536 -9.982 1.00 86.06 116 ALA A N 1
ATOM 887 C CA . ALA A 1 116 ? -8.455 -7.660 -10.913 1.00 86.06 116 ALA A CA 1
ATOM 888 C C . ALA A 1 116 ? -9.036 -7.295 -12.296 1.00 86.06 116 ALA A C 1
ATOM 890 O O . ALA A 1 116 ? -9.018 -8.137 -13.200 1.00 86.06 116 ALA A O 1
ATOM 891 N N . GLN A 1 117 ? -9.573 -6.083 -12.498 1.00 83.12 117 GLN A N 1
ATOM 892 C CA . GLN A 1 117 ? -10.116 -5.702 -13.802 1.00 83.12 117 GLN A CA 1
ATOM 893 C C . GLN A 1 117 ? -8.996 -5.470 -14.817 1.00 83.12 117 GLN A C 1
ATOM 895 O O . GLN A 1 117 ? -8.113 -4.637 -14.637 1.00 83.12 117 GLN A O 1
ATOM 900 N N . VAL A 1 118 ? -9.099 -6.143 -15.965 1.00 71.44 118 VAL A N 1
ATOM 901 C CA . VAL A 1 118 ? -8.147 -6.014 -17.084 1.00 71.44 118 VAL A CA 1
ATOM 902 C C . VAL A 1 118 ? -8.039 -4.565 -17.585 1.00 71.44 118 VAL A C 1
ATOM 904 O O . VAL A 1 118 ? -6.971 -4.136 -18.009 1.00 71.44 118 VAL A O 1
ATOM 907 N N . LEU A 1 119 ? -9.130 -3.796 -17.492 1.00 62.09 119 LEU A N 1
ATOM 908 C CA . LEU A 1 119 ? -9.201 -2.392 -17.913 1.00 62.09 119 LEU A CA 1
ATOM 909 C C . LEU A 1 119 ? -8.851 -1.389 -16.797 1.00 62.09 119 LEU A C 1
ATOM 911 O O . LEU A 1 119 ? -8.930 -0.189 -17.040 1.00 62.09 119 LEU A O 1
ATOM 915 N N . ALA A 1 120 ? -8.481 -1.842 -15.591 1.00 57.38 120 ALA A N 1
ATOM 916 C CA . ALA A 1 120 ? -8.263 -0.958 -14.438 1.00 57.38 120 ALA A CA 1
ATOM 917 C C . ALA A 1 120 ? -7.134 0.058 -14.651 1.00 57.38 120 ALA A C 1
ATOM 919 O O . ALA A 1 120 ? -7.246 1.186 -14.184 1.00 57.38 120 ALA A O 1
ATOM 920 N N . LYS A 1 121 ? -6.079 -0.326 -15.378 1.00 56.41 121 LYS A N 1
ATOM 921 C CA . LYS A 1 121 ? -5.043 0.580 -15.894 1.00 56.41 121 LYS A CA 1
ATOM 922 C C . LYS A 1 121 ? -4.964 0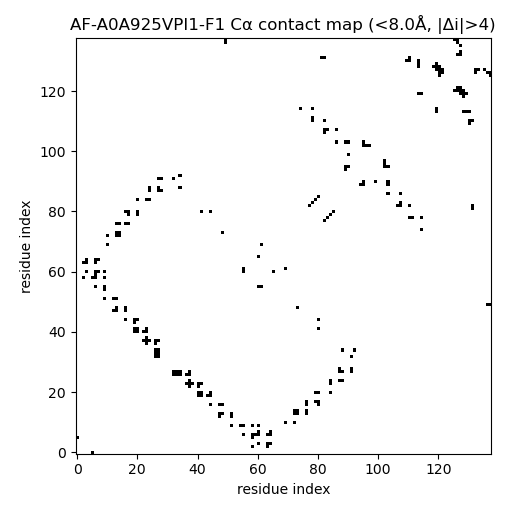.341 -17.407 1.00 56.41 121 LYS A C 1
ATOM 924 O O . LYS A 1 121 ? -4.356 -0.641 -17.842 1.00 56.41 121 LYS A O 1
ATOM 929 N N . LEU A 1 122 ? -5.649 1.149 -18.215 1.00 53.25 122 LEU A N 1
ATOM 930 C CA . LEU A 1 122 ? -5.378 1.180 -19.656 1.00 53.25 122 LEU A CA 1
ATOM 931 C C . LEU A 1 122 ? -4.020 1.872 -19.823 1.00 53.25 122 LEU A C 1
ATOM 933 O O . LEU A 1 122 ? -3.861 3.019 -19.417 1.00 53.25 122 LEU A O 1
ATOM 937 N N . ASP A 1 123 ? -3.035 1.136 -20.344 1.00 52.62 123 ASP A N 1
ATOM 938 C CA . ASP A 1 123 ? -1.606 1.500 -20.344 1.00 52.62 123 ASP A CA 1
ATOM 939 C C . ASP A 1 123 ? -1.273 2.809 -21.097 1.00 52.62 123 ASP A C 1
ATOM 941 O O . ASP A 1 123 ? -0.147 3.294 -20.975 1.00 52.62 123 ASP A O 1
ATOM 945 N N . ASP A 1 124 ? -2.224 3.393 -21.836 1.00 49.19 124 ASP A N 1
ATOM 946 C CA . ASP A 1 124 ? -1.987 4.545 -22.715 1.00 49.19 124 ASP A CA 1
ATOM 947 C C . ASP A 1 124 ? -2.369 5.908 -22.107 1.00 49.19 124 ASP A C 1
ATOM 949 O O . ASP A 1 124 ? -1.775 6.916 -22.490 1.00 49.19 124 ASP A O 1
ATOM 953 N N . ASP A 1 125 ? -3.284 5.963 -21.129 1.00 50.25 125 ASP A N 1
ATOM 954 C CA . ASP A 1 125 ? -3.859 7.243 -20.672 1.00 50.25 125 ASP A CA 1
ATOM 955 C C . ASP A 1 125 ? -3.460 7.655 -19.243 1.00 50.25 125 ASP A C 1
ATOM 957 O O . ASP A 1 125 ? -3.766 8.767 -18.825 1.00 50.25 125 ASP A O 1
ATOM 961 N N . GLY A 1 126 ? -2.762 6.806 -18.479 1.00 50.53 126 GLY A N 1
ATOM 962 C CA . GLY A 1 126 ? -2.287 7.163 -17.129 1.00 50.53 126 GLY A CA 1
ATOM 963 C C . GLY A 1 126 ? -3.391 7.311 -16.070 1.00 50.53 126 GLY A C 1
ATOM 964 O O . GLY A 1 126 ? -3.144 7.851 -14.998 1.00 50.53 126 GLY A O 1
ATOM 965 N N . PHE A 1 127 ? -4.604 6.818 -16.338 1.00 46.03 127 PHE A N 1
ATOM 966 C CA . PHE A 1 127 ? -5.722 6.869 -15.395 1.00 46.03 127 PHE A CA 1
ATOM 967 C C . PHE A 1 127 ? -6.114 5.477 -14.900 1.00 46.03 127 PHE A C 1
ATOM 969 O O . PHE A 1 127 ? -6.177 4.513 -15.666 1.00 46.03 127 PHE A O 1
ATOM 976 N N . PHE A 1 128 ? -6.444 5.400 -13.611 1.00 50.72 128 PHE A N 1
ATOM 977 C CA . PHE A 1 128 ? -7.130 4.252 -13.035 1.00 50.72 128 PHE A CA 1
ATOM 978 C C . PHE A 1 128 ? -8.646 4.368 -13.228 1.00 50.72 128 PHE A C 1
ATOM 980 O O . PHE A 1 128 ? -9.226 5.437 -13.034 1.00 50.72 128 PHE A O 1
ATOM 987 N N . VAL A 1 129 ? -9.311 3.248 -13.509 1.00 54.09 129 VAL A N 1
ATOM 988 C CA . VAL A 1 129 ? -10.779 3.160 -13.548 1.00 54.09 129 VAL A CA 1
ATOM 989 C C . VAL A 1 129 ? -11.270 2.281 -12.389 1.00 54.09 129 VAL A C 1
ATOM 991 O O . VAL A 1 129 ? -10.995 1.086 -12.365 1.00 54.09 129 VAL A O 1
ATOM 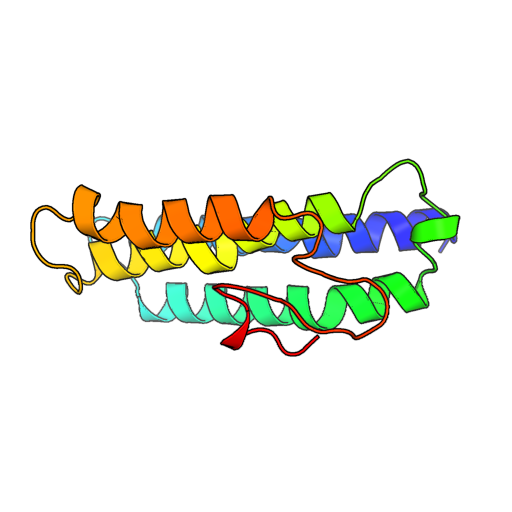994 N N . GLY A 1 130 ? -12.021 2.856 -11.434 1.00 52.59 130 GLY A N 1
ATOM 995 C CA . GLY A 1 130 ? -12.659 2.129 -10.312 1.00 52.59 130 GLY A CA 1
ATOM 996 C C . GLY A 1 130 ? -11.966 2.301 -8.950 1.00 52.59 130 GLY A C 1
ATOM 997 O O . GLY A 1 130 ? -10.812 2.681 -8.885 1.00 52.59 130 GLY A O 1
ATOM 998 N N . PHE A 1 131 ? -12.652 2.119 -7.821 1.00 49.38 131 PHE A N 1
ATOM 999 C CA . PHE A 1 131 ? -12.084 2.380 -6.480 1.00 49.38 131 PHE A CA 1
ATOM 1000 C C . PHE A 1 131 ? -10.846 1.492 -6.182 1.00 49.38 131 PHE A C 1
ATOM 1002 O O . PHE A 1 131 ? -10.939 0.288 -6.431 1.00 49.38 131 PHE A O 1
ATOM 1009 N N . PRO A 1 132 ? -9.718 2.030 -5.651 1.00 52.84 132 PRO A N 1
ATOM 1010 C CA . PRO A 1 132 ? -9.503 3.368 -5.072 1.00 52.84 132 PRO A CA 1
ATOM 1011 C C . PRO A 1 132 ? -8.927 4.438 -6.040 1.00 52.84 132 PRO A C 1
ATOM 1013 O O . PRO A 1 132 ? -8.256 5.365 -5.599 1.00 52.84 132 PRO A O 1
ATOM 1016 N N . SER A 1 133 ? -9.234 4.370 -7.343 1.00 46.94 133 SER A N 1
ATOM 1017 C CA . SER A 1 133 ? -8.739 5.266 -8.423 1.00 46.94 133 SER A CA 1
ATOM 1018 C C . SER A 1 133 ? -8.723 6.771 -8.156 1.00 46.94 133 SER A C 1
ATOM 1020 O O . SER A 1 133 ? -7.893 7.459 -8.735 1.00 46.94 133 SER A O 1
ATOM 1022 N N . TYR A 1 134 ? -9.605 7.314 -7.314 1.00 42.34 134 TYR A N 1
ATOM 1023 C CA . TYR A 1 134 ? -9.684 8.766 -7.104 1.00 42.34 134 TYR A CA 1
ATOM 1024 C C . TYR A 1 134 ? -8.536 9.356 -6.268 1.00 42.34 134 TYR A C 1
ATOM 1026 O O . TYR A 1 134 ? -8.483 10.574 -6.108 1.00 42.34 134 TYR A O 1
ATOM 1034 N N . TRP A 1 135 ? -7.637 8.521 -5.739 1.00 41.81 135 TRP A N 1
ATOM 1035 C CA . TRP A 1 135 ? -6.508 8.958 -4.910 1.00 41.81 135 TRP A CA 1
ATOM 1036 C C . TRP A 1 135 ? -5.150 8.888 -5.623 1.00 41.81 135 TRP A C 1
ATOM 1038 O O . TRP A 1 135 ? -4.206 9.515 -5.149 1.00 41.81 135 TRP A O 1
ATOM 1048 N N . ASN A 1 136 ? -5.062 8.198 -6.767 1.00 43.00 136 ASN A N 1
ATOM 1049 C CA . ASN A 1 136 ? -3.819 8.042 -7.523 1.00 43.00 136 ASN A CA 1
ATOM 1050 C C . ASN A 1 136 ? -3.762 9.046 -8.682 1.00 43.00 136 ASN A C 1
ATOM 1052 O O . ASN A 1 136 ? -4.553 8.978 -9.622 1.00 43.00 136 ASN A O 1
ATOM 1056 N N . ILE A 1 137 ? -2.805 9.974 -8.613 1.00 40.06 137 ILE A N 1
ATOM 1057 C CA . ILE A 1 137 ? -2.300 10.709 -9.778 1.00 40.06 137 ILE A CA 1
ATOM 1058 C C . ILE A 1 137 ? -1.056 9.942 -10.231 1.00 40.06 137 ILE A C 1
ATOM 1060 O O . ILE A 1 137 ? -0.0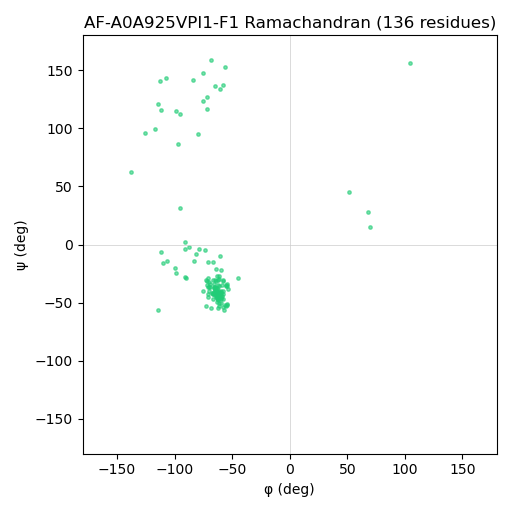72 9.918 -9.493 1.00 40.06 137 ILE A O 1
ATOM 1064 N N . VAL A 1 138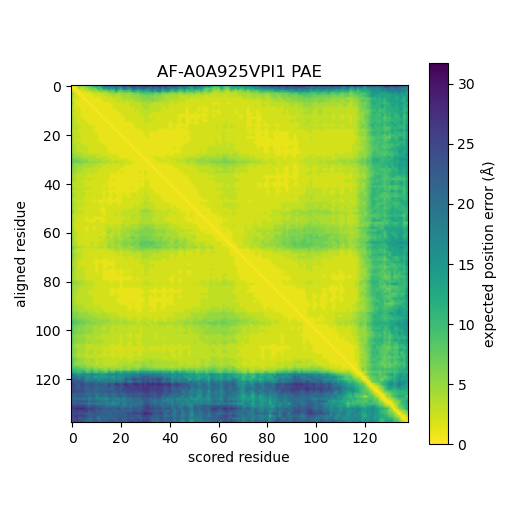 ? -1.118 9.307 -11.402 1.00 45.28 138 VAL A N 1
ATOM 1065 C CA . VAL A 1 138 ? -0.001 8.561 -12.015 1.00 45.28 138 VAL A CA 1
ATOM 1066 C C . VAL A 1 138 ? 0.688 9.407 -13.083 1.00 45.28 138 VAL A C 1
ATOM 1068 O O . VAL A 1 138 ? -0.025 10.153 -13.790 1.00 45.28 138 VAL A O 1
#